Protein AF-A0A3N5ZA60-F1 (afdb_monomer_lite)

Secondary structure (DSSP, 8-state):
-PPPSSTTTTTHHHHSSSTTHHHHHHHHHTT--HHHHHSPP--------SSSTTTTTTT----S--HHHHHHHHHH--PPPPS--SHHHHHHHHHB--GGGT--B-

Foldseek 3Di:
DDDDPQQAPPVCVQCDDDVNVVVVVVVVVVPDDVVNVSHHDDDDDADDDPPDPPRPPSPDDDDPDDPVVVVVVVVPDDDDDDPDCDDDVVQLVVQFDDVVVPRDGD

Radius of gyration: 17.88 Å; chains: 1; bounding box: 40×47×37 Å

Structure (mmCIF, N/CA/C/O backbone):
data_AF-A0A3N5ZA60-F1
#
_entry.id   AF-A0A3N5ZA60-F1
#
loop_
_atom_site.group_PDB
_atom_site.id
_atom_site.type_symbol
_atom_site.label_atom_id
_atom_site.label_alt_id
_atom_site.label_comp_id
_atom_site.label_asym_id
_atom_site.label_entity_id
_atom_site.label_seq_id
_atom_site.pdbx_PDB_ins_code
_atom_site.Cartn_x
_atom_site.Cartn_y
_atom_site.Cartn_z
_atom_site.occupancy
_atom_site.B_iso_or_equiv
_atom_site.auth_seq_id
_atom_site.auth_comp_id
_atom_site.auth_asym_id
_atom_site.auth_atom_id
_atom_site.pdbx_PDB_model_num
ATOM 1 N N . MET A 1 1 ? 3.652 -27.656 -1.791 1.00 46.56 1 MET A N 1
ATOM 2 C CA . MET A 1 1 ? 3.511 -26.984 -0.480 1.00 46.56 1 MET A CA 1
ATOM 3 C C . MET A 1 1 ? 2.027 -26.720 -0.286 1.00 46.56 1 MET A C 1
ATOM 5 O O . MET A 1 1 ? 1.463 -26.094 -1.177 1.00 46.56 1 MET A O 1
ATOM 9 N N . PRO A 1 2 ? 1.369 -27.262 0.752 1.00 48.00 2 PRO A N 1
ATOM 10 C CA . PRO A 1 2 ? -0.054 -27.017 0.943 1.00 48.00 2 PRO A CA 1
ATOM 11 C C . PRO A 1 2 ? -0.250 -25.530 1.237 1.00 48.00 2 PRO A C 1
ATOM 13 O O . PRO A 1 2 ? 0.528 -24.947 1.995 1.00 48.00 2 PRO A O 1
ATOM 16 N N . LEU A 1 3 ? -1.240 -24.921 0.589 1.00 56.59 3 LEU A N 1
ATOM 17 C CA . LEU A 1 3 ? -1.656 -23.556 0.881 1.00 56.59 3 LEU A CA 1
ATOM 18 C C . LEU A 1 3 ? -2.134 -23.516 2.338 1.00 56.59 3 LEU A C 1
ATOM 20 O O . LEU A 1 3 ? -2.872 -24.392 2.788 1.00 56.59 3 LEU A O 1
ATOM 24 N N . ASP A 1 4 ? -1.621 -22.548 3.079 1.00 58.94 4 ASP A N 1
ATOM 25 C CA . ASP A 1 4 ? -1.983 -22.276 4.463 1.00 58.94 4 ASP A CA 1
ATOM 26 C C . ASP A 1 4 ? -3.505 -22.088 4.619 1.00 58.94 4 ASP A C 1
ATOM 28 O O . ASP A 1 4 ? -4.183 -21.514 3.774 1.00 58.94 4 ASP A O 1
ATOM 32 N N . ALA A 1 5 ? -4.065 -22.583 5.727 1.00 70.56 5 ALA A N 1
ATOM 33 C CA . ALA A 1 5 ? -5.510 -22.544 5.988 1.00 70.56 5 ALA A CA 1
ATOM 34 C C . ALA A 1 5 ? -6.071 -21.120 6.192 1.00 70.56 5 ALA A C 1
ATOM 36 O O . ALA A 1 5 ? -7.284 -20.935 6.265 1.00 70.56 5 ALA A O 1
ATOM 37 N N . SER A 1 6 ? -5.199 -20.113 6.316 1.00 79.56 6 SER A N 1
ATOM 38 C CA . SER A 1 6 ? -5.576 -18.720 6.535 1.00 79.56 6 SER A CA 1
ATOM 39 C C . SER A 1 6 ? -5.228 -17.883 5.3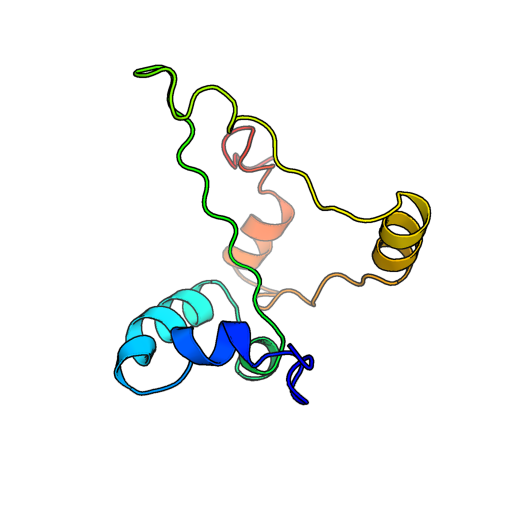07 1.00 79.56 6 SER A C 1
ATOM 41 O O . SER A 1 6 ? -4.053 -17.812 4.946 1.00 79.56 6 SER A O 1
ATOM 43 N N . PRO A 1 7 ? -6.187 -17.144 4.724 1.00 81.25 7 PRO A N 1
ATOM 44 C CA . PRO A 1 7 ? -5.947 -16.363 3.512 1.00 81.25 7 PRO A CA 1
ATOM 45 C C . PRO A 1 7 ? -4.896 -15.250 3.699 1.00 81.25 7 PRO A C 1
ATOM 47 O O . PRO A 1 7 ? -4.401 -14.707 2.716 1.00 81.25 7 PRO A O 1
ATOM 50 N N . ARG A 1 8 ? -4.529 -14.908 4.946 1.00 90.12 8 ARG A N 1
ATOM 51 C CA . ARG A 1 8 ? -3.548 -13.864 5.296 1.00 90.12 8 ARG A CA 1
ATOM 52 C C . ARG A 1 8 ? -2.193 -14.392 5.770 1.00 90.12 8 ARG A C 1
ATOM 54 O O . ARG A 1 8 ? -1.392 -13.598 6.258 1.00 90.12 8 ARG A O 1
ATOM 61 N N . ALA A 1 9 ? -1.915 -15.693 5.692 1.00 89.44 9 ALA A N 1
ATOM 62 C CA . ALA A 1 9 ? -0.749 -16.252 6.386 1.00 89.44 9 ALA A CA 1
ATOM 63 C C . ALA A 1 9 ? 0.608 -15.735 5.860 1.00 89.44 9 ALA A C 1
ATOM 65 O O . ALA A 1 9 ? 1.623 -15.806 6.551 1.00 89.44 9 ALA A O 1
ATOM 66 N N . ARG A 1 10 ? 0.641 -15.183 4.640 1.00 89.81 10 ARG A N 1
ATOM 67 C CA . ARG A 1 10 ? 1.824 -14.503 4.091 1.00 89.81 10 ARG A CA 1
ATOM 68 C C . ARG A 1 10 ? 1.979 -13.092 4.647 1.00 89.81 10 ARG A C 1
ATOM 70 O O . ARG A 1 10 ? 3.073 -12.734 5.071 1.00 89.81 10 ARG A O 1
ATOM 77 N N . SER A 1 11 ? 0.901 -12.311 4.670 1.00 91.25 11 SER A N 1
ATOM 78 C CA . SER A 1 11 ? 0.934 -10.922 5.132 1.00 91.25 11 SER A CA 1
ATOM 79 C C . SER A 1 11 ? 1.036 -10.799 6.653 1.00 91.25 11 SER A C 1
ATOM 81 O O . SER A 1 11 ? 1.670 -9.863 7.135 1.00 91.25 11 SER A O 1
ATOM 83 N N . SER A 1 12 ? 0.490 -11.753 7.417 1.00 90.56 12 SER A N 1
ATOM 84 C CA . SER A 1 12 ? 0.585 -11.783 8.887 1.00 90.56 12 SER A CA 1
ATOM 85 C C . SER A 1 12 ? 2.029 -11.775 9.386 1.00 90.56 12 SER A C 1
ATOM 87 O O . SER A 1 12 ? 2.343 -11.110 10.367 1.00 90.56 12 SER A O 1
ATOM 89 N N . ARG A 1 13 ? 2.944 -12.437 8.667 1.00 90.00 13 ARG A N 1
ATOM 90 C CA . ARG A 1 13 ? 4.375 -12.488 9.015 1.00 90.00 13 ARG A CA 1
ATOM 91 C C . ARG A 1 13 ? 5.047 -11.117 9.051 1.00 90.00 13 ARG A C 1
ATOM 93 O O . ARG A 1 13 ? 6.043 -10.957 9.746 1.00 90.00 13 ARG A O 1
ATOM 100 N N . THR A 1 14 ? 4.542 -10.164 8.273 1.00 88.06 14 THR A N 1
ATOM 101 C CA . THR A 1 14 ? 5.093 -8.807 8.182 1.00 88.06 14 THR A CA 1
ATOM 102 C C . THR A 1 14 ? 4.257 -7.817 8.976 1.00 88.06 14 THR A C 1
ATOM 104 O O . THR A 1 14 ? 4.809 -6.901 9.580 1.00 88.06 14 THR A O 1
ATOM 107 N N . LEU A 1 15 ? 2.934 -7.975 8.974 1.00 88.88 15 LEU A N 1
ATOM 108 C CA . LEU A 1 15 ? 2.024 -6.996 9.552 1.00 88.88 15 LEU A CA 1
ATOM 109 C C . LEU A 1 15 ? 1.724 -7.228 11.027 1.00 88.88 15 LEU A C 1
ATOM 111 O O . LEU A 1 15 ? 1.357 -6.258 11.677 1.00 88.88 15 LEU A O 1
ATOM 115 N N . ASP A 1 16 ? 1.889 -8.432 11.577 1.00 90.50 16 ASP A N 1
ATOM 116 C CA . ASP A 1 16 ? 1.483 -8.736 12.953 1.00 90.50 16 ASP A CA 1
ATOM 117 C C . ASP A 1 16 ? 2.643 -8.553 13.956 1.00 90.50 16 ASP A C 1
ATOM 119 O O . ASP A 1 16 ? 3.819 -8.528 13.600 1.00 90.50 16 ASP A O 1
ATOM 123 N N . GLY A 1 17 ? 2.308 -8.403 15.241 1.00 92.75 17 GLY A N 1
ATOM 124 C CA . GLY A 1 17 ? 3.278 -8.300 16.338 1.00 92.75 17 GLY A CA 1
ATOM 125 C C . GLY A 1 17 ? 3.689 -6.868 16.728 1.00 92.75 17 GLY A C 1
ATOM 126 O O . GLY A 1 17 ? 3.315 -5.896 16.058 1.00 92.75 17 GLY A O 1
ATOM 127 N N . PRO A 1 18 ? 4.423 -6.706 17.848 1.00 94.75 18 PRO A N 1
ATOM 128 C CA . PRO A 1 18 ? 4.786 -5.391 18.385 1.00 94.75 18 PRO A CA 1
ATOM 129 C C . PRO A 1 18 ? 5.770 -4.612 17.506 1.00 94.75 18 PRO A C 1
ATOM 131 O O . PRO A 1 18 ? 5.620 -3.405 17.344 1.00 94.75 18 PRO A O 1
ATOM 134 N N . SER A 1 19 ? 6.741 -5.293 16.889 1.00 94.69 19 SER A N 1
ATOM 135 C CA . SER A 1 19 ? 7.747 -4.671 16.013 1.00 94.69 19 SER A CA 1
ATOM 136 C C . SER A 1 19 ? 7.130 -3.997 14.786 1.00 94.69 19 SER A C 1
ATOM 138 O O . SER A 1 19 ? 7.626 -2.970 14.334 1.00 94.69 19 SER A O 1
ATOM 140 N N . SER A 1 20 ? 6.019 -4.534 14.280 1.00 92.62 20 SER A N 1
ATOM 141 C CA . SER A 1 20 ? 5.288 -3.985 13.135 1.00 92.62 20 SER A CA 1
ATOM 142 C C . SER A 1 20 ? 4.234 -2.941 13.522 1.00 92.62 20 SER A C 1
ATOM 144 O O . SER A 1 20 ? 3.572 -2.386 12.644 1.00 92.62 20 SER A O 1
ATOM 146 N N . ALA A 1 21 ? 4.072 -2.631 14.817 1.00 92.81 21 ALA A N 1
ATOM 147 C CA . ALA A 1 21 ? 3.107 -1.635 15.283 1.00 92.81 21 ALA A CA 1
ATOM 148 C C . ALA A 1 21 ? 3.315 -0.235 14.666 1.00 92.81 21 ALA A C 1
ATOM 150 O O . ALA A 1 21 ? 2.317 0.356 14.252 1.00 92.81 21 ALA A O 1
ATOM 151 N N . PRO A 1 22 ? 4.552 0.284 14.497 1.00 92.31 22 PRO A N 1
ATOM 152 C CA . PRO A 1 22 ? 4.763 1.572 13.834 1.00 92.31 22 PRO A CA 1
ATOM 153 C C . PRO A 1 22 ? 4.321 1.569 12.363 1.00 92.31 22 PRO A C 1
ATOM 155 O O . PRO A 1 22 ? 3.684 2.514 11.903 1.00 92.31 22 PRO A O 1
ATOM 158 N N . ALA A 1 23 ? 4.589 0.484 11.629 1.00 89.50 23 ALA A N 1
ATOM 159 C CA . ALA A 1 23 ? 4.156 0.345 10.238 1.00 89.50 23 ALA A CA 1
ATOM 160 C C . ALA A 1 23 ? 2.623 0.284 10.123 1.00 89.50 23 ALA A C 1
ATOM 162 O O . ALA A 1 23 ? 2.040 0.958 9.273 1.00 89.50 23 ALA A O 1
ATOM 163 N N . ARG A 1 24 ? 1.951 -0.459 11.018 1.00 92.19 24 ARG A N 1
ATOM 164 C CA . ARG A 1 24 ? 0.480 -0.469 11.090 1.00 92.19 24 ARG A CA 1
ATOM 165 C C . ARG A 1 24 ? -0.089 0.901 11.447 1.00 92.19 24 ARG A C 1
ATOM 167 O O . ARG A 1 24 ? -1.100 1.280 10.874 1.00 92.19 24 ARG A O 1
ATOM 174 N N . ALA A 1 25 ? 0.559 1.659 12.332 1.00 90.62 25 ALA A N 1
ATOM 175 C CA . ALA A 1 25 ? 0.126 3.015 12.668 1.00 90.62 25 ALA A CA 1
ATOM 176 C C . ALA A 1 25 ? 0.168 3.946 11.444 1.00 90.62 25 ALA A C 1
ATOM 178 O O . ALA A 1 25 ? -0.788 4.681 11.204 1.00 90.62 25 ALA A O 1
ATOM 179 N N . MET A 1 26 ? 1.221 3.857 10.622 1.00 91.44 26 MET A N 1
ATOM 180 C CA . MET A 1 26 ? 1.319 4.613 9.366 1.00 91.44 26 MET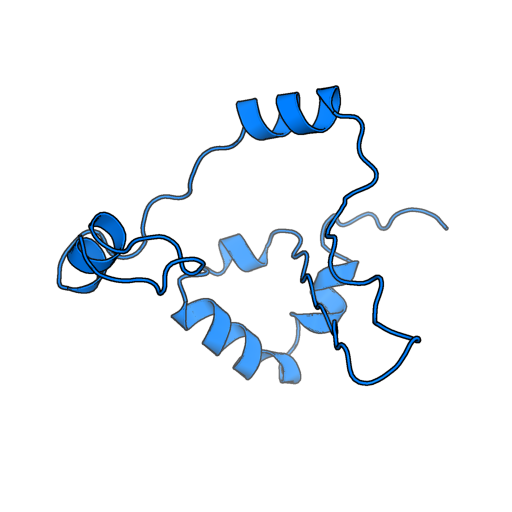 A CA 1
ATOM 181 C C . MET A 1 26 ? 0.223 4.226 8.369 1.00 91.44 26 MET A C 1
ATOM 183 O O . MET A 1 26 ? -0.436 5.096 7.807 1.00 91.44 26 MET A O 1
ATOM 187 N N . LEU A 1 27 ? -0.018 2.928 8.187 1.00 89.31 27 LEU A N 1
ATOM 188 C CA . LEU A 1 27 ? -1.114 2.419 7.358 1.00 89.31 27 LEU A CA 1
ATOM 189 C C . LEU A 1 27 ? -2.495 2.836 7.904 1.00 89.31 27 LEU A C 1
ATOM 191 O O . LEU A 1 27 ? -3.396 3.183 7.147 1.00 89.31 27 LEU A O 1
ATOM 195 N N . GLY A 1 28 ? -2.659 2.883 9.225 1.00 87.88 28 GLY A N 1
ATOM 196 C CA . GLY A 1 28 ? -3.866 3.400 9.866 1.00 87.88 28 GLY A CA 1
ATOM 197 C C . GLY A 1 28 ? -4.083 4.891 9.595 1.00 87.88 28 GLY A C 1
ATOM 198 O O . GLY A 1 28 ? -5.217 5.315 9.364 1.00 87.88 28 GLY A O 1
ATOM 199 N N . ALA A 1 29 ? -3.004 5.680 9.553 1.00 84.12 29 ALA A N 1
ATOM 200 C CA . ALA A 1 29 ? -3.052 7.104 9.226 1.00 84.12 29 ALA A CA 1
ATOM 201 C C . ALA A 1 29 ? -3.459 7.369 7.765 1.00 84.12 29 ALA A C 1
ATOM 203 O O . ALA A 1 29 ? -4.091 8.388 7.491 1.00 84.12 29 ALA A O 1
ATOM 204 N N . THR A 1 30 ? -3.175 6.446 6.836 1.00 83.88 30 THR A N 1
ATOM 205 C CA . THR A 1 30 ? -3.657 6.538 5.443 1.00 83.88 30 THR A CA 1
ATOM 206 C C . THR A 1 30 ? -5.111 6.097 5.273 1.00 83.88 30 THR A C 1
ATOM 208 O O . THR A 1 30 ? -5.677 6.238 4.191 1.00 83.88 30 THR A O 1
ATOM 211 N N . GLY A 1 31 ? -5.748 5.621 6.345 1.00 84.69 31 GLY A N 1
ATOM 212 C CA . GLY A 1 31 ? -7.176 5.342 6.388 1.00 84.69 31 GLY A CA 1
ATOM 213 C C . GLY A 1 31 ? -7.539 3.890 6.672 1.00 84.69 31 GLY A C 1
ATOM 214 O O . GLY A 1 31 ? -8.720 3.649 6.917 1.00 84.69 31 GLY A O 1
ATOM 215 N N . LEU A 1 32 ? -6.577 2.963 6.723 1.00 88.12 32 LEU A N 1
ATOM 216 C CA . LEU A 1 32 ? -6.855 1.549 6.995 1.00 88.12 32 LEU A CA 1
ATOM 217 C C . LEU A 1 32 ? -7.396 1.356 8.416 1.00 88.12 32 LEU A C 1
ATOM 219 O O . LEU A 1 32 ? -7.064 2.095 9.350 1.00 88.12 32 LEU A O 1
ATOM 223 N N . THR A 1 33 ? -8.264 0.363 8.556 1.00 88.88 33 THR A N 1
ATOM 224 C CA . THR A 1 33 ? -8.930 -0.008 9.806 1.00 88.88 33 THR A CA 1
ATOM 225 C C . THR A 1 33 ? -8.456 -1.370 10.302 1.00 88.88 33 THR A C 1
ATOM 227 O O . THR A 1 33 ? -7.829 -2.131 9.565 1.00 88.88 33 THR A O 1
ATOM 230 N N . ASP A 1 34 ? -8.785 -1.710 11.548 1.00 88.50 34 ASP A N 1
ATOM 231 C CA . ASP A 1 34 ? -8.499 -3.039 12.106 1.00 88.50 34 ASP A CA 1
ATOM 232 C C . ASP A 1 34 ? -9.169 -4.164 11.298 1.00 88.50 34 ASP A C 1
ATOM 234 O O . ASP A 1 34 ? -8.602 -5.248 11.152 1.00 88.50 34 ASP A O 1
ATOM 238 N N . GLU A 1 35 ? -10.333 -3.891 10.699 1.00 88.94 35 GLU A N 1
ATOM 239 C CA . GLU A 1 35 ? -11.005 -4.818 9.785 1.00 88.94 35 GLU A CA 1
ATOM 240 C C . GLU A 1 35 ? -10.227 -4.990 8.473 1.00 88.94 35 GLU A C 1
ATOM 242 O O . GLU A 1 35 ? -10.081 -6.110 7.984 1.00 88.94 35 GLU A O 1
ATOM 247 N N . ASP A 1 36 ? -9.642 -3.917 7.928 1.00 89.25 36 ASP 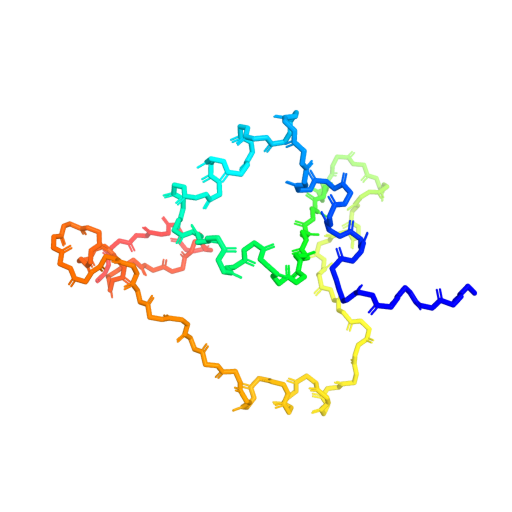A N 1
ATOM 248 C CA . ASP A 1 36 ? -8.764 -4.033 6.761 1.00 89.25 36 ASP A CA 1
ATOM 249 C C . ASP A 1 36 ? -7.551 -4.895 7.088 1.00 89.25 36 ASP A C 1
ATOM 251 O O . ASP A 1 36 ? -7.224 -5.790 6.312 1.00 89.25 36 ASP A O 1
ATOM 255 N N . PHE A 1 37 ? -6.953 -4.710 8.271 1.00 88.69 37 PHE A N 1
ATOM 256 C CA . PHE A 1 37 ? -5.860 -5.551 8.752 1.00 88.69 37 PHE A CA 1
ATOM 257 C C . PHE A 1 37 ? -6.246 -7.019 8.898 1.00 88.69 37 PHE A C 1
ATOM 259 O O . PHE A 1 37 ? -5.331 -7.833 8.922 1.00 88.69 37 PHE A O 1
ATOM 266 N N . ALA A 1 38 ? -7.533 -7.386 8.966 1.00 88.88 38 ALA A N 1
ATOM 267 C CA . ALA A 1 38 ? -8.000 -8.775 8.960 1.00 88.88 38 ALA A CA 1
ATOM 268 C C . ALA A 1 38 ? -7.827 -9.467 7.591 1.00 88.88 38 ALA A C 1
ATOM 270 O O . ALA A 1 38 ? -7.731 -10.697 7.527 1.00 88.88 38 ALA A O 1
ATOM 271 N N . ARG A 1 39 ? -7.765 -8.687 6.506 1.00 88.81 39 ARG A N 1
ATOM 272 C CA . ARG A 1 39 ? -7.734 -9.162 5.117 1.00 88.81 39 ARG A CA 1
ATOM 273 C C . ARG A 1 39 ? -6.297 -9.449 4.647 1.00 88.81 39 ARG A C 1
ATOM 275 O O . ARG A 1 39 ? -5.338 -8.956 5.240 1.00 88.81 39 ARG A O 1
ATOM 282 N N . PRO A 1 40 ? -6.108 -10.244 3.578 1.00 90.19 40 PRO A N 1
ATOM 283 C CA . PRO A 1 40 ? -4.787 -10.463 2.993 1.00 90.19 40 PRO A CA 1
ATOM 284 C C . PRO A 1 40 ? -4.238 -9.179 2.364 1.00 90.19 40 PRO A C 1
ATOM 286 O O . PRO A 1 40 ? -4.919 -8.547 1.557 1.00 90.19 40 PRO A O 1
ATOM 289 N N . PHE A 1 41 ? -2.992 -8.828 2.687 1.00 89.69 41 PHE A N 1
ATOM 290 C CA . PHE A 1 41 ? -2.295 -7.702 2.060 1.00 89.69 41 PHE A CA 1
ATOM 291 C C . PHE A 1 41 ? -1.345 -8.181 0.975 1.00 89.69 41 PHE A C 1
ATOM 293 O O . PHE A 1 41 ? -0.541 -9.088 1.193 1.00 89.69 41 PHE A O 1
ATOM 300 N N . VAL A 1 42 ? -1.390 -7.500 -0.166 1.00 88.62 42 VAL A N 1
ATOM 301 C CA . VAL A 1 42 ? -0.426 -7.662 -1.253 1.00 88.62 42 VAL A CA 1
ATOM 302 C C . VAL A 1 42 ? 0.325 -6.345 -1.403 1.00 88.62 42 VAL A C 1
ATOM 304 O O . VAL A 1 42 ? -0.252 -5.339 -1.805 1.00 88.62 42 VAL A O 1
ATOM 307 N N . GLY A 1 43 ? 1.605 -6.343 -1.035 1.00 86.81 43 GLY A N 1
ATOM 308 C CA . GLY A 1 43 ? 2.509 -5.227 -1.300 1.00 86.81 43 GLY A CA 1
ATOM 309 C C . GLY A 1 43 ? 3.208 -5.428 -2.640 1.00 86.81 43 GLY A C 1
ATOM 310 O O . GLY A 1 43 ? 3.762 -6.499 -2.882 1.00 86.81 43 GLY A O 1
ATOM 311 N N . VAL A 1 44 ? 3.199 -4.405 -3.493 1.00 87.06 44 VAL A N 1
ATOM 312 C CA . VAL A 1 44 ? 3.938 -4.397 -4.761 1.00 87.06 44 VAL A CA 1
ATOM 313 C C . VAL A 1 44 ? 5.115 -3.439 -4.616 1.00 87.06 44 VAL A C 1
ATOM 315 O O . VAL A 1 44 ? 4.918 -2.236 -4.463 1.00 87.06 44 VAL A O 1
ATOM 318 N N . ALA A 1 45 ? 6.334 -3.974 -4.634 1.00 84.81 45 ALA A N 1
ATOM 319 C CA . ALA A 1 45 ? 7.564 -3.191 -4.632 1.00 84.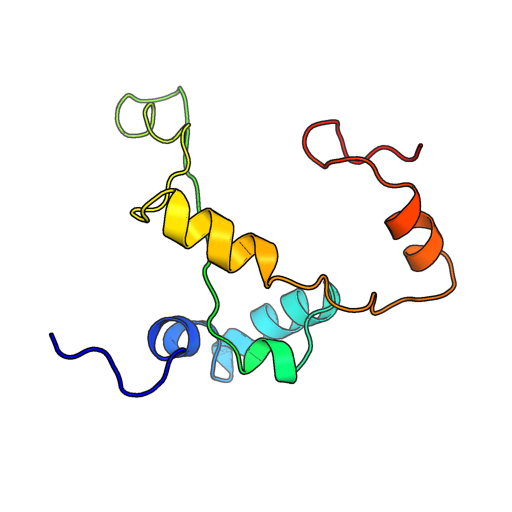81 45 ALA A CA 1
ATOM 320 C C . ALA A 1 45 ? 8.218 -3.289 -6.011 1.00 84.81 45 ALA A C 1
ATOM 322 O O . ALA A 1 45 ? 8.355 -4.384 -6.556 1.00 84.81 45 ALA A O 1
ATOM 323 N N . ASN A 1 46 ? 8.611 -2.146 -6.566 1.00 84.38 46 ASN A N 1
ATOM 324 C CA . ASN A 1 46 ? 9.242 -2.058 -7.874 1.00 84.38 46 ASN A CA 1
ATOM 325 C C . ASN A 1 46 ? 10.563 -1.288 -7.744 1.00 84.38 46 ASN A C 1
ATOM 327 O O . ASN A 1 46 ? 10.589 -0.192 -7.189 1.00 84.38 46 ASN A O 1
ATOM 331 N N . THR A 1 47 ? 11.651 -1.881 -8.233 1.00 85.88 47 THR A N 1
ATOM 332 C CA . THR A 1 47 ? 13.009 -1.313 -8.210 1.00 85.88 47 THR A CA 1
ATOM 333 C C . THR A 1 47 ? 13.528 -1.006 -9.614 1.00 85.88 47 THR A C 1
ATOM 335 O O . THR A 1 47 ? 14.729 -1.103 -9.872 1.00 85.88 47 THR A O 1
ATOM 338 N N . TRP A 1 48 ? 12.633 -0.685 -10.549 1.00 88.62 48 TRP A N 1
ATOM 339 C CA . TRP A 1 48 ? 12.993 -0.320 -11.910 1.00 88.62 48 TRP A CA 1
ATOM 340 C C . TRP A 1 48 ? 13.990 0.842 -11.917 1.00 88.62 48 TRP A C 1
ATOM 342 O O . TRP A 1 48 ? 13.820 1.854 -11.237 1.00 88.62 48 TRP A O 1
ATOM 352 N N . THR A 1 49 ? 15.053 0.669 -12.696 1.00 83.88 49 THR A N 1
ATOM 353 C CA . THR A 1 49 ? 16.098 1.666 -12.906 1.00 83.88 49 THR A CA 1
ATOM 354 C C . THR A 1 49 ? 16.728 1.463 -14.279 1.00 83.88 49 THR A C 1
ATOM 356 O O . THR A 1 49 ? 16.830 0.335 -14.764 1.00 83.88 49 THR A O 1
ATOM 359 N N . GLU A 1 50 ? 17.172 2.559 -14.891 1.00 88.94 50 GLU A N 1
ATOM 360 C CA . GLU A 1 50 ? 17.893 2.559 -16.169 1.00 88.94 50 GLU A CA 1
ATOM 361 C C . GLU A 1 50 ? 19.420 2.471 -15.986 1.00 88.94 50 GLU A C 1
ATOM 363 O O . GLU A 1 50 ? 20.152 2.362 -16.963 1.00 88.94 50 GLU A O 1
ATOM 368 N N . ILE A 1 51 ? 19.917 2.475 -14.739 1.00 90.19 51 ILE A N 1
ATOM 369 C CA . ILE A 1 51 ? 21.360 2.489 -14.429 1.00 90.19 51 ILE A CA 1
ATOM 370 C C . ILE A 1 51 ? 22.043 1.154 -14.770 1.00 90.19 51 ILE A C 1
ATOM 372 O O . ILE A 1 51 ? 23.233 1.128 -15.081 1.00 90.19 51 ILE A O 1
ATOM 376 N N . GLY A 1 52 ? 21.321 0.032 -14.713 1.00 83.31 52 GLY A N 1
ATOM 377 C CA . GLY A 1 52 ? 21.898 -1.291 -14.939 1.00 83.31 52 GLY A CA 1
ATOM 378 C C . GLY A 1 52 ? 20.911 -2.284 -15.554 1.00 83.31 52 GLY A C 1
ATOM 379 O O . GLY A 1 52 ? 19.703 -2.191 -15.327 1.00 83.31 52 GLY A O 1
ATOM 380 N N . PRO A 1 53 ? 21.408 -3.284 -16.303 1.00 85.88 53 PRO A N 1
ATOM 381 C CA . PRO A 1 53 ? 20.556 -4.204 -17.057 1.00 85.88 53 PRO A CA 1
ATOM 382 C C . PRO A 1 53 ? 19.705 -5.115 -16.160 1.00 85.88 53 PRO A C 1
ATOM 384 O O . PRO A 1 53 ? 18.675 -5.621 -16.599 1.00 85.88 53 PRO A O 1
ATOM 387 N N . CYS A 1 54 ? 20.108 -5.318 -14.901 1.00 85.00 54 CYS A N 1
ATOM 388 C CA . CYS A 1 54 ? 19.469 -6.253 -13.975 1.00 85.00 54 CYS A CA 1
ATOM 389 C C . CYS A 1 54 ? 18.031 -5.876 -13.577 1.00 85.00 54 CYS A C 1
ATOM 391 O O . CYS A 1 54 ? 17.271 -6.768 -13.215 1.00 85.00 54 CYS A O 1
ATOM 393 N N . ASN A 1 55 ? 17.637 -4.601 -13.693 1.00 86.94 55 ASN A N 1
ATOM 394 C CA . ASN A 1 55 ? 16.292 -4.126 -13.333 1.00 86.94 55 ASN A CA 1
ATOM 395 C C . ASN A 1 55 ? 15.549 -3.445 -14.494 1.00 86.94 55 ASN A C 1
ATOM 397 O O . ASN A 1 55 ? 14.405 -3.022 -14.332 1.00 86.94 55 ASN A O 1
ATOM 401 N N . PHE A 1 56 ? 16.164 -3.365 -15.677 1.00 82.75 56 PHE A N 1
ATOM 402 C CA . PHE A 1 56 ? 15.623 -2.621 -16.818 1.00 82.75 56 PHE A CA 1
ATOM 403 C C . PHE A 1 56 ? 14.233 -3.118 -17.256 1.00 82.75 56 PHE A C 1
ATOM 405 O O . PHE A 1 56 ? 13.370 -2.326 -17.631 1.00 82.75 56 PHE A O 1
ATOM 412 N N . ARG A 1 57 ? 13.984 -4.432 -17.150 1.00 79.25 57 ARG A N 1
ATOM 413 C CA . ARG A 1 57 ? 12.700 -5.059 -17.516 1.00 79.25 57 ARG A CA 1
ATOM 414 C C . ARG A 1 57 ? 11.614 -4.981 -16.440 1.00 79.25 57 ARG A C 1
ATOM 416 O O . ARG A 1 57 ? 10.510 -5.444 -16.682 1.00 79.25 57 ARG A O 1
ATOM 423 N N . MET A 1 58 ? 11.877 -4.381 -15.278 1.00 84.69 58 MET A N 1
ATOM 424 C CA . MET A 1 58 ? 10.882 -4.255 -14.199 1.00 84.69 58 MET A CA 1
ATOM 425 C C . MET A 1 58 ? 9.890 -3.099 -14.419 1.00 84.69 58 MET A C 1
ATOM 427 O O . MET A 1 58 ? 9.231 -2.672 -13.480 1.00 84.69 58 MET A O 1
ATOM 431 N N . ARG A 1 59 ? 9.780 -2.556 -15.638 1.00 83.88 59 ARG A N 1
ATOM 432 C CA . ARG A 1 59 ? 8.886 -1.424 -15.945 1.00 83.88 59 ARG A CA 1
ATOM 433 C C . ARG A 1 59 ? 7.415 -1.831 -16.074 1.00 83.88 59 ARG A C 1
ATOM 435 O O . ARG A 1 59 ? 6.539 -0.974 -16.035 1.00 83.88 59 ARG A O 1
ATOM 442 N N . GLU A 1 60 ? 7.158 -3.125 -16.224 1.00 83.31 60 GLU A N 1
ATOM 443 C CA . GLU A 1 60 ? 5.822 -3.694 -16.365 1.00 83.31 60 GLU A CA 1
ATOM 444 C C . GLU A 1 60 ? 5.404 -4.389 -15.065 1.00 83.31 60 GLU A C 1
ATOM 446 O O . GLU A 1 60 ? 6.207 -5.063 -14.415 1.00 83.31 60 GLU A O 1
ATOM 451 N N . LEU A 1 61 ? 4.138 -4.210 -14.683 1.00 83.25 61 LEU A N 1
ATOM 452 C CA . LEU A 1 61 ? 3.509 -4.903 -13.565 1.00 83.25 61 LEU A CA 1
ATOM 453 C C . LEU A 1 61 ? 2.390 -5.782 -14.116 1.00 83.25 61 LEU A C 1
ATOM 455 O O . LEU A 1 61 ? 1.446 -5.265 -14.707 1.00 83.25 61 LEU A O 1
ATOM 459 N N . ASP A 1 62 ? 2.490 -7.086 -13.882 1.00 84.12 62 ASP A N 1
ATOM 460 C CA . ASP A 1 62 ? 1.499 -8.064 -14.325 1.00 84.12 62 ASP A CA 1
ATOM 461 C C . ASP A 1 62 ? 1.182 -9.072 -13.211 1.00 84.12 62 ASP A C 1
ATOM 463 O O . ASP A 1 62 ? 1.944 -9.244 -12.253 1.00 84.12 62 ASP A O 1
ATOM 467 N N . VAL A 1 63 ? 0.037 -9.738 -13.326 1.00 86.31 63 VAL A N 1
ATOM 468 C CA . VAL A 1 63 ? -0.404 -10.803 -12.429 1.00 86.31 63 VAL A CA 1
ATOM 469 C C . VAL A 1 63 ? -0.812 -12.015 -13.255 1.00 86.31 63 VAL A C 1
ATOM 471 O O . VAL A 1 63 ? -1.567 -11.905 -14.213 1.00 86.31 63 VAL A O 1
ATOM 474 N N . ALA A 1 64 ? -0.352 -13.200 -12.853 1.00 89.31 64 ALA A N 1
ATOM 475 C CA . ALA A 1 64 ? -0.632 -14.458 -13.545 1.00 89.31 64 ALA A CA 1
ATOM 476 C C . ALA A 1 64 ? -2.087 -14.935 -13.334 1.00 89.31 64 ALA A C 1
ATOM 478 O O . ALA A 1 64 ? -2.343 -15.958 -12.697 1.00 89.31 64 ALA A O 1
ATOM 479 N N . LEU A 1 65 ? -3.051 -14.172 -13.847 1.00 91.12 65 LEU A N 1
ATOM 480 C CA . LEU A 1 65 ? -4.476 -14.478 -13.867 1.00 91.12 65 LEU A CA 1
ATOM 481 C C . LEU A 1 65 ? -4.981 -14.427 -15.306 1.00 91.12 65 LEU A C 1
ATOM 483 O O . LEU A 1 65 ? -4.495 -13.659 -16.130 1.00 91.12 65 LEU A O 1
ATOM 487 N N . ARG A 1 66 ? -5.995 -15.239 -15.604 1.00 95.38 66 ARG A N 1
ATOM 488 C CA . ARG A 1 66 ? -6.702 -15.124 -16.881 1.00 95.38 66 ARG A CA 1
ATOM 489 C C . ARG A 1 66 ? -7.506 -13.823 -16.906 1.00 95.38 66 ARG A C 1
ATOM 491 O O . ARG A 1 66 ? -8.011 -13.394 -15.864 1.00 95.38 66 ARG A O 1
ATOM 498 N N . ALA A 1 67 ? -7.651 -13.223 -18.083 1.00 92.94 67 ALA A N 1
ATOM 499 C CA . ALA A 1 67 ? -8.362 -11.957 -18.242 1.00 92.94 67 ALA A CA 1
ATOM 500 C C . ALA A 1 67 ? -9.827 -12.055 -17.777 1.00 92.94 67 ALA A C 1
ATOM 502 O O . ALA A 1 67 ? -10.345 -11.127 -17.156 1.00 92.94 67 ALA A O 1
ATOM 503 N N . GLU A 1 68 ? -10.470 -13.203 -18.000 1.00 95.19 68 GLU A N 1
ATOM 504 C CA . GLU A 1 68 ? -11.859 -13.466 -17.613 1.00 95.19 68 GLU A CA 1
ATOM 505 C C . GLU A 1 68 ? -12.025 -13.469 -16.089 1.00 95.19 68 GLU A C 1
ATOM 507 O O . GLU A 1 68 ? -12.961 -12.874 -15.558 1.00 95.19 68 GLU A O 1
ATOM 512 N N . GLU A 1 69 ? -11.078 -14.082 -15.374 1.00 95.06 69 GLU A N 1
ATOM 513 C CA . GLU A 1 69 ? -11.062 -14.111 -13.908 1.00 95.06 69 GLU A CA 1
ATOM 514 C C . GLU A 1 69 ? -10.844 -12.705 -13.334 1.00 95.06 69 GLU A C 1
ATOM 516 O O . GLU A 1 69 ? -11.525 -12.303 -12.390 1.00 95.06 69 GLU A O 1
ATOM 521 N N . MET A 1 70 ? -9.924 -11.926 -13.917 1.00 93.06 70 MET A N 1
ATOM 522 C CA . MET A 1 70 ? -9.706 -10.538 -13.505 1.00 93.06 70 MET A CA 1
ATOM 523 C C . MET A 1 70 ? -10.970 -9.696 -13.716 1.00 93.06 70 MET A C 1
ATOM 525 O O . MET A 1 70 ? -11.392 -8.976 -12.811 1.00 93.06 70 MET A O 1
ATOM 529 N N . SER A 1 71 ? -11.609 -9.830 -14.880 1.00 93.25 71 SER A N 1
ATOM 530 C CA . SER A 1 71 ? -12.853 -9.130 -15.204 1.00 93.25 71 SER A CA 1
ATOM 531 C C . SER A 1 71 ? -13.979 -9.483 -14.227 1.00 93.25 71 SER A C 1
ATOM 533 O O . SER A 1 71 ? -14.621 -8.584 -13.682 1.00 93.25 71 SER A O 1
ATOM 535 N N . ALA A 1 72 ? -14.164 -10.770 -13.916 1.00 95.12 72 ALA A N 1
ATOM 536 C CA . ALA A 1 72 ? -15.163 -11.224 -12.951 1.00 95.12 72 ALA A CA 1
ATOM 537 C C . ALA A 1 72 ? -14.921 -10.647 -11.543 1.00 95.12 72 ALA A C 1
ATOM 539 O O . ALA A 1 72 ? -15.856 -10.176 -10.889 1.00 95.12 72 ALA A O 1
ATOM 540 N N . ARG A 1 73 ? -13.661 -10.610 -11.083 1.00 93.00 73 ARG A N 1
ATOM 541 C CA . ARG A 1 73 ? -13.302 -10.002 -9.789 1.00 93.00 73 ARG A CA 1
ATOM 542 C C . ARG A 1 73 ? -13.584 -8.506 -9.767 1.00 93.00 73 ARG A C 1
ATOM 544 O O . ARG A 1 73 ? -14.180 -8.028 -8.801 1.00 93.00 73 ARG A O 1
ATOM 551 N N . LEU A 1 74 ? -13.209 -7.787 -10.824 1.00 91.62 74 LEU A N 1
ATOM 552 C CA . LEU A 1 74 ? -13.462 -6.350 -10.956 1.00 91.62 74 LEU A CA 1
ATOM 553 C C . LEU A 1 74 ? -14.962 -6.034 -10.982 1.00 91.62 74 LEU A C 1
ATOM 555 O O . LEU A 1 74 ? -15.380 -5.078 -10.337 1.00 91.62 74 LEU A O 1
ATOM 559 N N . ALA A 1 75 ? -15.780 -6.865 -11.635 1.00 94.12 75 ALA A N 1
ATOM 560 C CA . ALA A 1 75 ? -17.234 -6.694 -11.658 1.00 94.12 75 ALA A CA 1
ATOM 561 C C . ALA A 1 75 ? -17.870 -6.802 -10.260 1.00 94.12 75 ALA A C 1
ATOM 563 O O . ALA A 1 75 ? -18.851 -6.123 -9.960 1.00 94.12 75 ALA A O 1
ATOM 564 N N . SER A 1 76 ? -17.306 -7.642 -9.389 1.00 93.25 76 SER A N 1
ATOM 565 C CA . SER A 1 76 ? -17.771 -7.807 -8.005 1.00 93.25 76 SER A CA 1
ATOM 566 C C . SER A 1 76 ? -17.191 -6.778 -7.025 1.00 93.25 76 SER A C 1
ATOM 568 O O . SER A 1 76 ? -17.672 -6.658 -5.893 1.00 93.25 76 SER A O 1
ATOM 570 N N . TRP A 1 77 ? -16.151 -6.045 -7.431 1.00 92.94 77 TRP A N 1
ATOM 571 C CA . TRP A 1 77 ? -15.434 -5.132 -6.553 1.00 92.94 77 TRP A CA 1
ATOM 572 C C . TRP A 1 77 ? -16.280 -3.902 -6.218 1.00 92.94 77 TRP A C 1
ATOM 574 O O . TRP A 1 77 ? -16.914 -3.291 -7.077 1.00 92.94 77 TRP A O 1
ATOM 584 N N . ARG A 1 78 ? -16.269 -3.519 -4.940 1.00 88.44 78 ARG A N 1
ATOM 585 C CA . ARG A 1 78 ? -16.933 -2.313 -4.442 1.00 88.44 78 ARG A CA 1
ATOM 586 C C . ARG A 1 78 ? -15.913 -1.434 -3.743 1.00 88.44 78 ARG A C 1
ATOM 588 O O . ARG A 1 78 ? -15.214 -1.900 -2.841 1.00 88.44 78 ARG A O 1
ATOM 595 N N . GLN A 1 79 ? -15.857 -0.166 -4.143 1.00 83.56 79 GLN A N 1
ATOM 596 C CA . GLN A 1 79 ? -15.004 0.815 -3.488 1.00 83.56 79 GLN A CA 1
ATOM 597 C C . GLN A 1 79 ? -15.417 0.960 -2.010 1.00 83.56 79 GLN A C 1
ATOM 599 O O . GLN A 1 79 ? -16.604 1.149 -1.727 1.00 83.56 79 GLN A O 1
ATOM 604 N N . PRO A 1 80 ? -14.469 0.886 -1.058 1.00 84.56 80 PRO A N 1
ATOM 605 C CA . PRO A 1 80 ? -14.753 1.146 0.347 1.00 84.56 80 PRO A CA 1
ATOM 606 C C . PRO A 1 80 ? -15.289 2.563 0.569 1.00 84.56 80 PRO A C 1
ATOM 608 O O . PRO A 1 80 ? -14.901 3.507 -0.123 1.00 84.56 80 PRO A O 1
ATOM 611 N N . ALA A 1 81 ? -16.158 2.726 1.567 1.00 85.00 81 ALA A N 1
ATOM 612 C CA . ALA A 1 81 ? -16.660 4.045 1.926 1.00 85.00 81 ALA A CA 1
ATOM 613 C C . ALA A 1 81 ? -15.499 4.953 2.387 1.00 85.00 81 ALA A C 1
ATOM 615 O O . ALA A 1 81 ? -14.684 4.521 3.207 1.00 85.00 81 ALA A O 1
ATOM 616 N N . PRO A 1 82 ? -15.430 6.219 1.934 1.00 85.19 82 PRO A N 1
ATOM 617 C CA . PRO A 1 82 ? -14.410 7.146 2.401 1.00 85.19 82 PRO A CA 1
ATOM 618 C C . PRO A 1 82 ? -14.477 7.336 3.917 1.00 85.19 82 PRO A C 1
ATOM 620 O O . PRO A 1 82 ? -15.550 7.591 4.476 1.00 85.19 82 PRO A O 1
ATOM 623 N N . ARG A 1 83 ? -13.314 7.264 4.571 1.00 83.50 83 ARG A N 1
ATOM 624 C CA . ARG A 1 83 ? -13.187 7.467 6.021 1.00 83.50 83 ARG A CA 1
ATOM 625 C C . ARG A 1 83 ? -13.562 8.889 6.435 1.00 83.50 83 ARG A C 1
ATOM 627 O O . ARG A 1 83 ? -14.286 9.084 7.406 1.00 83.50 83 ARG A O 1
ATOM 634 N N . TYR A 1 84 ? -13.111 9.881 5.669 1.00 88.88 84 TYR A N 1
ATOM 635 C CA . TYR A 1 84 ? -13.428 11.289 5.890 1.00 88.88 84 TYR A CA 1
ATOM 636 C C . TYR A 1 84 ? -14.506 11.735 4.906 1.00 88.88 84 TYR A C 1
ATOM 638 O O . TYR A 1 84 ? -14.254 11.887 3.713 1.00 88.88 84 TYR A O 1
ATOM 646 N N . ARG A 1 85 ? -15.725 11.937 5.416 1.00 89.69 85 ARG A N 1
ATOM 647 C CA . ARG A 1 85 ? -16.883 12.368 4.611 1.00 89.69 85 ARG A CA 1
ATOM 648 C C . ARG A 1 85 ? -17.059 13.887 4.574 1.00 89.69 85 ARG A C 1
ATOM 650 O O . ARG A 1 85 ? -17.733 14.407 3.690 1.00 89.69 85 ARG A O 1
ATOM 657 N N . THR A 1 86 ? -16.433 14.601 5.506 1.00 92.94 86 THR A N 1
ATOM 658 C CA . THR A 1 86 ? -16.504 16.061 5.642 1.00 92.94 86 THR A CA 1
ATOM 659 C C . THR A 1 86 ? -15.111 16.679 5.817 1.00 92.94 86 THR A C 1
ATOM 661 O O . THR A 1 86 ? -14.108 15.975 5.946 1.00 92.94 86 THR A O 1
ATOM 664 N N . GLY A 1 87 ? -15.038 18.013 5.782 1.00 94.25 87 GLY A N 1
ATOM 665 C CA . GLY A 1 87 ? -13.789 18.756 5.964 1.00 94.25 87 GLY A CA 1
ATOM 666 C C . GLY A 1 87 ? -12.867 18.751 4.740 1.00 94.25 87 GLY A C 1
ATOM 667 O O . GLY A 1 87 ? -13.279 18.436 3.621 1.00 94.25 87 GLY A O 1
ATOM 668 N N . VAL A 1 88 ? -11.610 19.141 4.961 1.00 94.00 88 VAL A N 1
ATOM 669 C CA . VAL A 1 88 ? -10.605 19.327 3.899 1.00 94.00 88 VAL A CA 1
ATOM 670 C C . VAL A 1 88 ? -10.298 18.017 3.175 1.00 94.00 88 VAL A C 1
ATOM 672 O O . VAL A 1 88 ? -10.283 18.002 1.950 1.00 94.00 88 VAL A O 1
ATOM 675 N N . LEU A 1 89 ? -10.150 16.905 3.901 1.00 91.00 89 LEU A N 1
ATOM 676 C CA . LEU A 1 89 ? -9.843 15.602 3.299 1.00 91.00 89 LEU A CA 1
ATOM 677 C C . LEU A 1 89 ? -10.973 15.075 2.409 1.00 91.00 89 LEU A C 1
ATOM 679 O O . LEU A 1 89 ? -10.701 14.444 1.395 1.00 91.00 89 LEU A O 1
ATOM 683 N N . ALA A 1 90 ? -12.230 15.381 2.739 1.00 91.88 90 ALA A N 1
ATOM 684 C CA . ALA A 1 90 ? -13.357 15.027 1.885 1.00 91.88 90 ALA A CA 1
ATOM 685 C C . ALA A 1 90 ? -13.424 15.879 0.611 1.00 91.88 90 ALA A C 1
ATOM 687 O O . ALA A 1 90 ? -13.916 15.410 -0.409 1.00 91.88 90 ALA A O 1
ATOM 688 N N . ARG A 1 91 ? -12.972 17.141 0.658 1.00 91.81 91 ARG A N 1
ATOM 689 C CA . ARG A 1 91 ? -12.836 17.967 -0.553 1.00 91.81 91 ARG A CA 1
ATOM 690 C C . ARG A 1 91 ? -11.693 17.443 -1.413 1.00 91.81 91 ARG A C 1
ATOM 692 O O . ARG A 1 91 ? -11.926 17.141 -2.573 1.00 91.81 91 ARG A O 1
ATOM 699 N N . TYR A 1 92 ? -10.528 17.246 -0.798 1.00 92.31 92 TYR A N 1
ATOM 700 C CA . TYR A 1 92 ? -9.334 16.709 -1.442 1.00 92.31 92 TYR A CA 1
ATOM 701 C C . TYR A 1 92 ? -9.617 15.390 -2.168 1.00 92.31 92 TYR A C 1
ATOM 703 O O . TYR A 1 92 ? -9.326 15.278 -3.349 1.00 92.31 92 TYR A O 1
ATOM 711 N N . SER A 1 93 ? -10.262 14.419 -1.512 1.00 90.06 93 SER A N 1
ATOM 712 C CA . SER A 1 93 ? -10.536 13.109 -2.121 1.00 90.06 93 SER A CA 1
ATOM 713 C C . SER A 1 93 ? -11.481 13.146 -3.326 1.00 90.06 93 SER A C 1
ATOM 715 O O . SER A 1 93 ? -11.494 12.191 -4.096 1.00 90.06 93 SER A O 1
ATOM 717 N N . ARG A 1 94 ? -12.278 14.211 -3.491 1.00 90.06 94 ARG A N 1
ATOM 718 C CA . ARG A 1 94 ? -13.176 14.386 -4.643 1.00 90.06 94 ARG A CA 1
ATOM 719 C C . ARG A 1 94 ? -12.536 15.126 -5.812 1.00 90.06 94 ARG A C 1
ATOM 721 O O . ARG A 1 94 ? -13.009 14.952 -6.925 1.00 90.06 94 ARG A O 1
ATOM 728 N N . SER A 1 95 ? -11.538 15.966 -5.544 1.00 93.00 95 SER A N 1
ATOM 729 C CA . SER A 1 95 ? -10.918 16.856 -6.535 1.00 93.00 95 SER A CA 1
ATOM 730 C C . SER A 1 95 ? -9.505 16.432 -6.931 1.00 93.00 95 SER A C 1
ATOM 732 O O . SER A 1 95 ? -8.955 16.937 -7.897 1.00 93.00 95 SER A O 1
ATOM 734 N N . VAL A 1 96 ? -8.855 15.559 -6.158 1.00 94.88 96 VAL A N 1
ATOM 735 C CA . VAL A 1 96 ? -7.492 15.121 -6.468 1.00 94.88 96 VAL A CA 1
ATOM 736 C C . VAL A 1 96 ? -7.485 14.227 -7.709 1.00 94.88 96 VAL A C 1
ATOM 738 O O . VAL A 1 96 ? -8.197 13.225 -7.786 1.00 94.88 96 VAL A O 1
ATOM 741 N N . SER A 1 97 ? -6.652 14.588 -8.678 1.00 93.31 97 SER A N 1
ATOM 742 C CA . SER A 1 97 ? -6.377 13.786 -9.869 1.00 93.31 97 SER A CA 1
ATOM 743 C C . SER A 1 97 ? -5.457 12.596 -9.555 1.00 93.31 97 SER A C 1
ATOM 745 O O . SER A 1 97 ? -4.969 12.407 -8.438 1.00 93.31 97 SER A O 1
ATOM 747 N N . SER A 1 98 ? -5.206 11.755 -10.559 1.00 93.19 98 SER A N 1
ATOM 748 C CA . SER A 1 98 ? -4.292 10.619 -10.415 1.00 93.19 98 SER A CA 1
ATOM 749 C C . SER A 1 98 ? -2.885 11.063 -9.991 1.00 93.19 98 SER A C 1
ATOM 751 O O . SER A 1 98 ? -2.345 12.059 -10.476 1.00 93.19 98 SER A O 1
ATOM 753 N N . ALA A 1 99 ? -2.227 10.259 -9.154 1.00 87.44 99 ALA A N 1
ATOM 754 C CA . ALA A 1 99 ? -0.822 10.469 -8.808 1.00 87.44 99 ALA A CA 1
ATOM 755 C C . ALA A 1 99 ? 0.099 10.457 -10.044 1.00 87.44 99 ALA A C 1
ATOM 757 O O . ALA A 1 99 ? 1.120 11.140 -10.048 1.00 87.44 99 ALA A O 1
ATOM 758 N N . ALA A 1 100 ? -0.283 9.750 -11.115 1.00 87.94 100 ALA A N 1
ATOM 759 C CA . ALA A 1 100 ? 0.479 9.706 -12.366 1.00 87.94 100 ALA A CA 1
ATOM 760 C C . ALA A 1 100 ? 0.553 11.064 -13.089 1.00 87.94 100 ALA A C 1
ATOM 762 O O . ALA A 1 100 ? 1.474 11.285 -13.868 1.00 87.94 100 ALA A O 1
ATOM 763 N N . VAL A 1 101 ? -0.393 11.970 -12.819 1.00 92.44 101 VAL A N 1
ATOM 764 C CA . VAL A 1 101 ? -0.415 13.342 -13.354 1.00 92.44 101 VAL A CA 1
ATOM 765 C C . VAL A 1 101 ? -0.087 14.389 -12.282 1.00 92.44 101 VAL A C 1
ATOM 767 O O . VAL A 1 101 ? -0.283 15.581 -12.492 1.00 92.44 101 VAL A O 1
ATOM 770 N N . GLY A 1 102 ? 0.437 13.955 -11.130 1.00 91.62 102 GLY A N 1
ATOM 771 C CA . GLY A 1 102 ? 0.926 14.842 -10.073 1.00 91.62 102 GLY A CA 1
ATOM 772 C C . GLY A 1 102 ? -0.047 15.115 -8.926 1.00 91.62 102 GLY A C 1
ATOM 773 O O . GLY A 1 102 ? 0.259 15.972 -8.102 1.00 91.62 102 GLY A O 1
ATOM 774 N N . ALA A 1 103 ? -1.181 14.403 -8.834 1.00 91.50 103 ALA A N 1
ATOM 775 C CA . ALA A 1 103 ? -2.168 14.571 -7.756 1.00 91.50 103 ALA A CA 1
ATOM 776 C C . ALA A 1 103 ? -2.612 16.038 -7.559 1.00 91.50 103 ALA A C 1
ATOM 778 O O . ALA A 1 103 ? -2.789 16.516 -6.434 1.00 91.50 103 ALA A O 1
ATOM 779 N N . VAL A 1 104 ? -2.762 16.761 -8.671 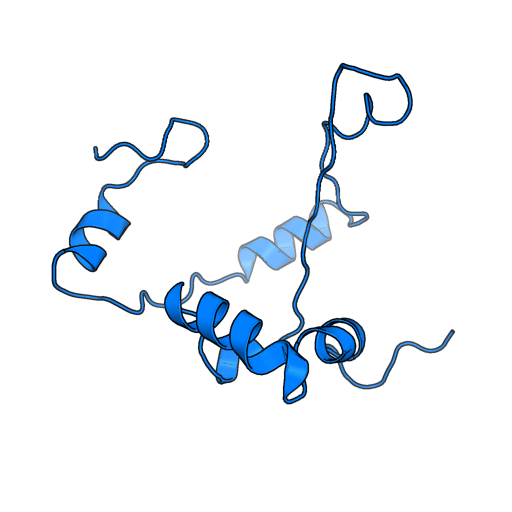1.00 95.56 104 VAL A N 1
ATOM 780 C CA . VAL A 1 104 ? -3.253 18.143 -8.694 1.0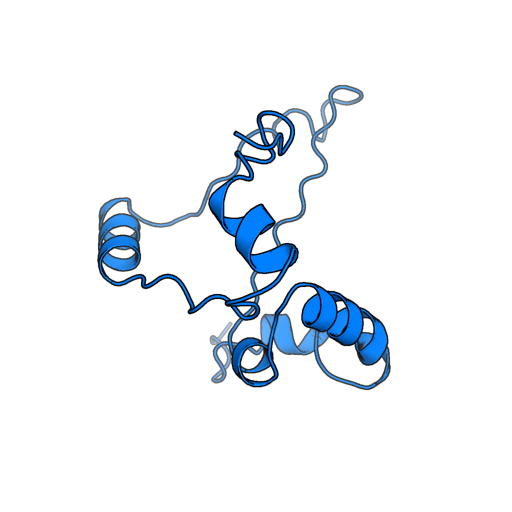0 95.56 104 VAL A CA 1
ATOM 781 C C . VAL A 1 104 ? -4.755 18.182 -8.414 1.00 95.56 104 VAL A C 1
ATOM 783 O O . VAL A 1 104 ? -5.450 17.194 -8.655 1.00 95.56 104 VAL A O 1
ATOM 786 N N . LEU A 1 105 ? -5.240 19.300 -7.870 1.00 93.50 105 LEU A N 1
ATOM 787 C CA . LEU A 1 105 ? -6.660 19.498 -7.570 1.00 93.50 105 LEU A CA 1
ATOM 788 C C . LEU A 1 105 ? -7.362 20.094 -8.791 1.00 93.50 105 LEU A C 1
ATOM 790 O O . LEU A 1 105 ? -6.980 21.181 -9.225 1.00 93.50 105 LEU A O 1
ATOM 794 N N . GLU A 1 106 ? -8.380 19.402 -9.292 1.00 81.75 106 GLU A N 1
ATOM 795 C CA . GLU A 1 106 ? -9.243 19.823 -10.405 1.00 81.75 106 GLU A CA 1
ATOM 796 C C . GLU A 1 106 ? -10.722 19.862 -9.993 1.00 81.75 106 GLU A C 1
ATOM 798 O O . GLU A 1 106 ? -11.123 19.116 -9.063 1.00 81.75 106 GLU A O 1
#

Sequence (106 aa):
MPLDASPRARSSRTLDGPSSAPARAMLGATGLTDEDFARPFVGVANTWTEIGPCNFRMRELDVALRAEEMSARLASWRQPAPRYRTGVLARYSRSVSSAAVGAVLE

pLDDT: mean 87.64, std 8.19, range [46.56, 95.56]